Protein AF-A0A9D7FHM0-F1 (afdb_monomer_lite)

Structure (mmCIF, N/CA/C/O backbone):
data_AF-A0A9D7FHM0-F1
#
_entry.id   AF-A0A9D7FHM0-F1
#
loop_
_atom_site.group_PDB
_atom_site.id
_atom_site.type_symbol
_atom_site.label_atom_id
_atom_site.label_alt_id
_atom_site.label_comp_id
_atom_site.label_asym_id
_atom_site.label_entity_id
_atom_site.label_seq_id
_atom_site.pdbx_PDB_ins_code
_atom_site.Cartn_x
_atom_site.Cartn_y
_atom_site.Cartn_z
_atom_site.occupancy
_atom_site.B_iso_or_equiv
_atom_site.auth_seq_id
_atom_site.auth_comp_id
_atom_site.auth_asym_id
_atom_site.auth_atom_id
_atom_site.pdbx_PDB_model_num
ATOM 1 N N . MET A 1 1 ? -2.083 -6.792 0.347 1.00 65.25 1 MET A N 1
ATOM 2 C CA . MET A 1 1 ? -1.169 -7.543 -0.541 1.00 65.25 1 MET A CA 1
ATOM 3 C C . MET A 1 1 ? -0.751 -6.610 -1.656 1.00 65.25 1 MET A C 1
ATOM 5 O O . MET A 1 1 ? -1.614 -5.945 -2.206 1.00 65.25 1 MET A O 1
ATOM 9 N N . LYS A 1 2 ? 0.540 -6.537 -1.978 1.00 74.56 2 LYS A N 1
ATOM 10 C CA . LYS A 1 2 ? 1.058 -5.592 -2.969 1.00 74.56 2 LYS A CA 1
ATOM 11 C C . LYS A 1 2 ? 1.763 -6.352 -4.084 1.00 74.56 2 LYS A C 1
ATOM 13 O O . LYS A 1 2 ? 2.719 -7.075 -3.822 1.00 74.56 2 LYS A O 1
ATOM 18 N N . PHE A 1 3 ? 1.292 -6.173 -5.308 1.00 82.31 3 PHE A N 1
ATOM 19 C CA . PHE A 1 3 ? 1.866 -6.736 -6.520 1.00 82.31 3 PHE A CA 1
ATOM 20 C C . PHE A 1 3 ? 2.527 -5.615 -7.312 1.00 82.31 3 PHE A C 1
ATOM 22 O O . PHE A 1 3 ? 1.893 -4.617 -7.638 1.00 82.31 3 PHE A O 1
ATOM 29 N N . GLY A 1 4 ? 3.819 -5.752 -7.592 1.00 84.56 4 GLY A N 1
ATOM 30 C CA . GLY A 1 4 ? 4.581 -4.785 -8.376 1.00 84.56 4 GLY A CA 1
ATOM 31 C C . GLY A 1 4 ? 5.183 -5.455 -9.601 1.00 84.56 4 GLY A C 1
ATOM 32 O O . GLY A 1 4 ? 5.782 -6.520 -9.482 1.00 84.56 4 GLY A O 1
ATOM 33 N N . PHE A 1 5 ? 5.046 -4.829 -10.765 1.00 85.56 5 PHE A N 1
ATOM 34 C CA . PHE A 1 5 ? 5.662 -5.256 -12.011 1.00 85.56 5 PHE A CA 1
ATOM 35 C C . PHE A 1 5 ? 6.460 -4.102 -12.614 1.00 85.56 5 PHE A C 1
ATOM 37 O O . PHE A 1 5 ? 5.923 -3.024 -12.862 1.00 85.56 5 PHE A O 1
ATOM 44 N N . LYS A 1 6 ? 7.757 -4.320 -12.840 1.00 87.06 6 LYS A N 1
ATOM 45 C CA . LYS A 1 6 ? 8.676 -3.309 -13.367 1.00 87.06 6 LYS A CA 1
ATOM 46 C C . LYS A 1 6 ? 9.325 -3.807 -14.652 1.00 87.06 6 LYS A C 1
ATOM 48 O O . LYS A 1 6 ? 9.994 -4.836 -14.657 1.00 87.06 6 LYS A O 1
ATOM 53 N N . LEU A 1 7 ? 9.151 -3.042 -15.723 1.00 87.62 7 LEU A N 1
ATOM 54 C CA . LEU A 1 7 ? 9.768 -3.244 -17.029 1.00 87.62 7 LEU A CA 1
ATOM 55 C C . LEU A 1 7 ? 10.821 -2.161 -17.254 1.00 87.62 7 LEU A C 1
ATOM 57 O O . LEU A 1 7 ? 10.488 -0.998 -17.468 1.00 87.62 7 LEU A O 1
ATOM 61 N N . ASN A 1 8 ? 12.093 -2.553 -17.235 1.00 83.50 8 ASN A N 1
ATOM 62 C CA . ASN A 1 8 ? 13.207 -1.661 -17.552 1.00 83.50 8 ASN A CA 1
ATOM 63 C C . ASN A 1 8 ? 13.561 -1.794 -19.039 1.00 83.50 8 ASN A C 1
ATOM 65 O O . ASN A 1 8 ? 14.220 -2.752 -19.444 1.00 83.50 8 ASN A O 1
ATOM 69 N N . GLY A 1 9 ? 13.116 -0.846 -19.861 1.00 83.06 9 GLY A N 1
ATOM 70 C CA . GLY A 1 9 ? 13.550 -0.710 -21.248 1.00 83.06 9 GLY A CA 1
ATOM 71 C C . GLY A 1 9 ? 14.780 0.191 -21.367 1.00 83.06 9 GLY A C 1
ATOM 72 O O . GLY A 1 9 ? 15.019 1.054 -20.529 1.00 83.06 9 GLY A O 1
ATOM 73 N N . LYS A 1 10 ? 15.547 0.048 -22.457 1.00 81.75 10 LYS A N 1
ATOM 74 C CA . LYS 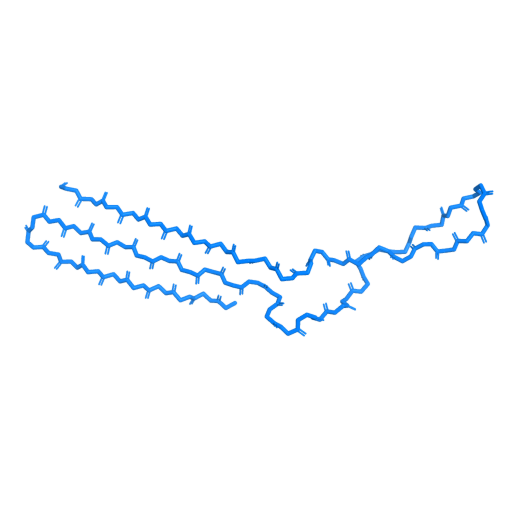A 1 10 ? 16.768 0.846 -22.718 1.00 81.75 10 LYS A CA 1
ATOM 75 C C . LYS A 1 10 ? 16.555 2.370 -22.736 1.00 81.75 10 LYS A C 1
ATOM 77 O O . LYS A 1 10 ? 17.527 3.103 -22.608 1.00 81.75 10 LYS A O 1
ATOM 82 N N . LYS A 1 11 ? 15.325 2.830 -22.969 1.00 83.25 11 LYS A N 1
ATOM 83 C CA . LY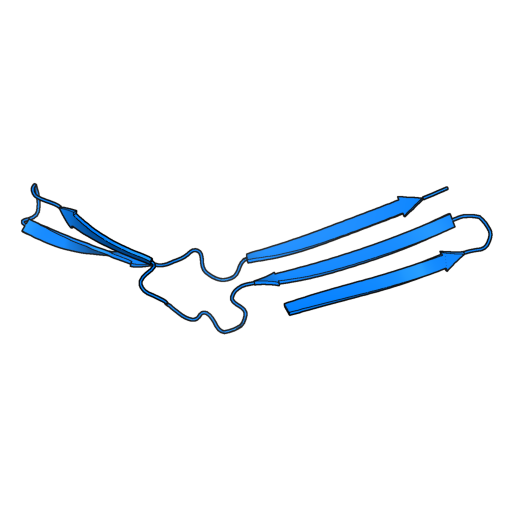S A 1 11 ? 14.955 4.255 -23.063 1.00 83.25 11 LYS A CA 1
ATOM 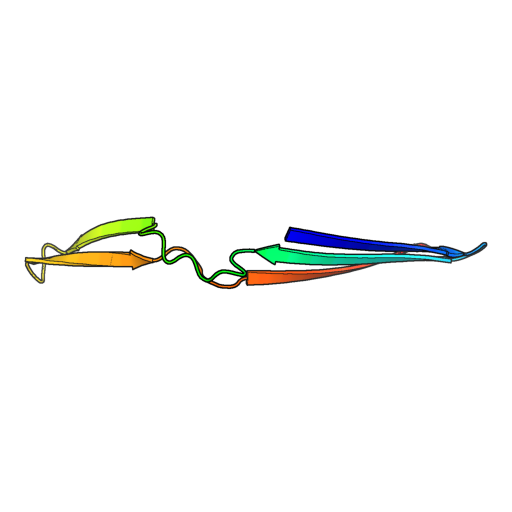84 C C . LYS A 1 11 ? 13.731 4.630 -22.231 1.00 83.25 11 LYS A C 1
ATOM 86 O O . LYS A 1 11 ? 13.397 5.795 -22.157 1.00 83.25 11 LYS A O 1
ATOM 91 N N . VAL A 1 12 ? 13.004 3.646 -21.706 1.00 85.44 12 VAL A N 1
ATOM 92 C CA . VAL A 1 12 ? 11.751 3.874 -20.985 1.00 85.44 12 VAL A CA 1
ATOM 93 C C . VAL A 1 12 ? 11.632 2.803 -19.921 1.00 85.44 12 VAL A C 1
ATOM 95 O O . VAL A 1 12 ? 11.742 1.616 -20.227 1.00 85.44 12 VAL A O 1
ATOM 98 N N . THR A 1 13 ? 11.382 3.217 -18.688 1.00 89.50 13 THR A N 1
ATOM 99 C CA . THR A 1 13 ? 11.065 2.313 -17.584 1.00 89.50 13 THR A CA 1
ATOM 100 C C . THR A 1 13 ? 9.601 2.464 -17.217 1.00 89.50 13 THR A C 1
ATOM 102 O O . THR A 1 13 ? 9.126 3.574 -16.999 1.00 89.50 13 THR A O 1
ATOM 105 N N . GLN A 1 14 ? 8.883 1.349 -17.150 1.00 90.62 14 GLN A N 1
ATOM 106 C CA . GLN A 1 14 ? 7.478 1.308 -16.764 1.00 90.62 14 GLN A CA 1
ATOM 107 C C . GLN A 1 14 ? 7.329 0.512 -15.474 1.00 90.62 14 GLN A C 1
ATOM 109 O O . GLN A 1 14 ? 7.862 -0.589 -15.340 1.00 90.62 14 GLN A O 1
ATOM 114 N N . GLU A 1 15 ? 6.587 1.061 -14.528 1.00 91.38 15 GLU A N 1
ATOM 115 C CA . GLU A 1 15 ? 6.318 0.462 -13.231 1.00 91.38 15 GLU A CA 1
ATOM 116 C C . GLU A 1 15 ? 4.811 0.428 -12.998 1.00 91.38 15 GLU A C 1
ATOM 118 O O . GLU A 1 15 ? 4.126 1.449 -13.022 1.00 91.38 15 GLU A O 1
ATOM 123 N N . TRP A 1 16 ? 4.309 -0.769 -12.742 1.00 90.88 16 TRP A N 1
ATOM 124 C CA . TRP A 1 16 ? 2.932 -1.056 -12.388 1.00 90.88 16 TRP A CA 1
ATOM 125 C C . TRP A 1 16 ? 2.928 -1.524 -10.944 1.00 90.88 16 TRP A C 1
ATOM 127 O O . TRP A 1 16 ? 3.650 -2.449 -10.583 1.00 90.88 16 TRP A O 1
ATOM 137 N N . THR A 1 17 ? 2.144 -0.887 -10.093 1.00 89.50 17 THR A N 1
ATOM 138 C CA . THR A 1 17 ? 1.971 -1.308 -8.705 1.00 89.50 17 THR A CA 1
ATOM 139 C C . THR A 1 17 ? 0.491 -1.411 -8.413 1.00 89.50 17 THR A C 1
ATOM 141 O O . THR A 1 17 ? -0.251 -0.451 -8.579 1.00 89.50 17 THR A O 1
ATOM 144 N N . LEU A 1 18 ? 0.072 -2.581 -7.967 1.00 86.94 18 LEU A N 1
ATOM 145 C CA . LEU A 1 18 ? -1.283 -2.902 -7.580 1.00 86.94 18 LEU A CA 1
ATOM 146 C C . LEU A 1 18 ? -1.256 -3.295 -6.105 1.00 86.94 18 LEU A C 1
ATOM 148 O O . LEU A 1 18 ? -0.762 -4.358 -5.733 1.00 86.94 18 LEU A O 1
ATOM 152 N N . ASP A 1 19 ? -1.734 -2.400 -5.255 1.00 83.69 19 ASP A N 1
ATOM 153 C CA . ASP A 1 19 ? -1.893 -2.642 -3.830 1.00 83.69 19 ASP A CA 1
ATOM 154 C C . ASP A 1 19 ? -3.356 -2.970 -3.561 1.00 83.69 19 ASP A C 1
ATOM 156 O O . ASP A 1 19 ? -4.245 -2.189 -3.883 1.00 83.69 19 ASP A O 1
ATOM 160 N N . ILE A 1 20 ? -3.621 -4.152 -3.023 1.00 78.88 20 ILE A N 1
ATOM 161 C CA . ILE A 1 20 ? -4.965 -4.556 -2.644 1.00 78.88 20 ILE A CA 1
ATOM 162 C C . ILE A 1 20 ? -5.004 -4.718 -1.132 1.00 78.88 20 ILE A C 1
ATOM 164 O O . ILE A 1 20 ? -4.366 -5.619 -0.568 1.00 78.88 20 ILE A O 1
ATOM 168 N N . GLN A 1 21 ? -5.797 -3.879 -0.478 1.00 73.88 21 GLN A N 1
ATOM 169 C CA . GLN A 1 21 ? -6.052 -3.963 0.954 1.00 73.88 21 GLN A CA 1
ATOM 170 C C . GLN A 1 21 ? -7.434 -4.567 1.210 1.00 73.88 21 GLN A C 1
ATOM 172 O O . GLN A 1 21 ? -8.349 -4.419 0.400 1.00 73.88 21 GLN A O 1
ATOM 177 N N . ASN A 1 22 ? -7.563 -5.290 2.327 1.00 65.81 22 ASN A N 1
ATOM 178 C CA . ASN A 1 22 ? -8.809 -5.938 2.756 1.00 65.81 22 ASN A CA 1
ATOM 179 C C . ASN A 1 22 ? -9.404 -6.945 1.743 1.00 65.81 22 ASN A C 1
ATOM 181 O O . ASN A 1 22 ? -10.618 -7.026 1.592 1.00 65.81 22 ASN A O 1
ATOM 185 N N . ILE A 1 23 ? -8.563 -7.754 1.071 1.00 63.91 23 ILE A N 1
ATOM 186 C 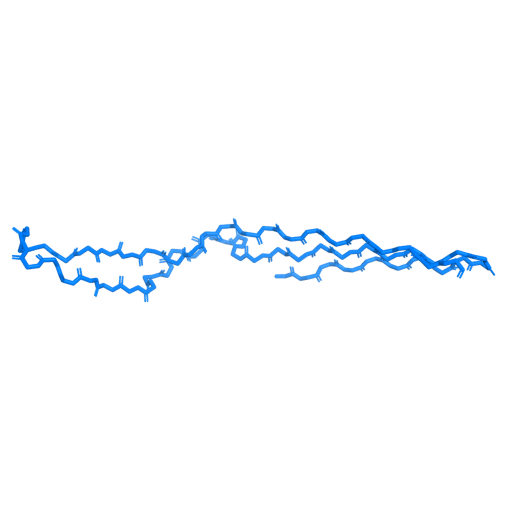CA . ILE A 1 23 ? -8.996 -8.820 0.128 1.00 63.91 23 ILE A CA 1
ATOM 187 C C . ILE A 1 23 ? -10.025 -9.774 0.748 1.00 63.91 23 ILE A C 1
ATOM 189 O O . ILE A 1 23 ? -10.940 -10.220 0.067 1.00 63.91 23 ILE A O 1
ATOM 193 N N . LEU A 1 24 ? -9.851 -10.110 2.025 1.00 58.22 24 LEU A N 1
ATOM 194 C CA . LEU A 1 24 ? -10.690 -11.078 2.733 1.00 58.22 24 LEU A CA 1
ATOM 195 C C . LEU A 1 24 ? -11.941 -10.454 3.363 1.00 58.22 24 LEU A C 1
ATOM 197 O O . LEU A 1 24 ? -12.616 -11.148 4.116 1.00 58.22 24 LEU A O 1
ATOM 201 N N . ASP A 1 25 ? -12.221 -9.170 3.091 1.00 58.22 25 ASP A N 1
ATOM 202 C CA . ASP A 1 25 ? -13.327 -8.415 3.694 1.00 58.22 25 ASP A CA 1
ATOM 203 C C . ASP A 1 25 ? -13.443 -8.710 5.197 1.00 58.22 25 ASP A C 1
ATOM 205 O O . ASP A 1 25 ? -14.504 -9.053 5.722 1.00 58.22 25 ASP A O 1
ATOM 209 N N . SER A 1 26 ? -12.299 -8.684 5.898 1.00 59.50 26 SER A N 1
ATOM 210 C CA . SER A 1 26 ? -12.294 -8.906 7.336 1.00 59.50 26 SER A CA 1
ATOM 211 C C . SER A 1 26 ? -13.012 -7.716 7.950 1.00 59.50 26 SER A C 1
ATOM 213 O O . SER A 1 26 ? -12.418 -6.648 8.111 1.00 59.50 26 SER A O 1
ATOM 215 N N . LYS A 1 27 ? -14.302 -7.888 8.243 1.00 56.00 27 LYS A N 1
ATOM 216 C CA . LYS A 1 27 ? -15.140 -6.927 8.957 1.00 56.00 27 LYS A CA 1
ATOM 217 C C . LYS A 1 27 ? -14.638 -6.794 10.391 1.00 56.00 27 LYS A C 1
ATOM 219 O O . LYS A 1 27 ? -15.267 -7.267 11.332 1.00 56.00 27 LYS A O 1
ATOM 224 N N . ASN A 1 28 ? -13.473 -6.183 10.555 1.00 58.34 28 ASN A N 1
ATOM 225 C CA . ASN A 1 28 ? -12.997 -5.756 11.850 1.00 58.34 28 ASN A CA 1
ATOM 226 C C . ASN A 1 28 ? -13.821 -4.536 12.247 1.00 58.34 28 ASN A C 1
ATOM 228 O O . ASN A 1 28 ? -13.977 -3.580 11.480 1.00 58.34 28 ASN A O 1
ATOM 232 N N . VAL A 1 29 ? -14.401 -4.616 13.440 1.00 58.81 29 VAL A N 1
ATOM 233 C CA . VAL A 1 29 ? -15.077 -3.490 14.072 1.00 58.81 29 VAL A CA 1
ATOM 234 C C . VAL A 1 29 ? -14.021 -2.413 14.282 1.00 58.81 29 VAL A C 1
ATOM 236 O O . VAL A 1 29 ? -13.109 -2.595 15.084 1.00 58.81 29 VAL A O 1
ATOM 239 N N . PHE A 1 30 ? -14.107 -1.330 13.513 1.00 64.12 30 PHE A N 1
ATOM 240 C CA . PHE A 1 30 ? -13.143 -0.237 13.580 1.00 64.12 30 PHE A CA 1
ATOM 241 C C . PHE A 1 30 ? -13.378 0.583 14.838 1.00 64.12 30 PHE A C 1
ATOM 243 O O . PHE A 1 30 ? -12.443 0.875 15.579 1.00 64.12 30 PHE A O 1
ATOM 250 N N . GLN A 1 31 ? -14.646 0.900 15.103 1.00 63.44 31 GLN A N 1
ATOM 251 C CA . GLN A 1 31 ? -15.048 1.650 16.278 1.00 63.44 31 GLN A CA 1
ATOM 252 C C . GLN A 1 31 ? -16.508 1.357 16.619 1.00 63.44 31 GLN A C 1
ATOM 254 O O . GLN A 1 31 ? -17.346 1.171 15.741 1.00 63.44 31 GLN A O 1
ATOM 259 N N . GLN A 1 32 ? -16.827 1.325 17.908 1.00 73.50 32 GLN A N 1
ATOM 260 C CA . GLN A 1 32 ? -18.209 1.333 18.379 1.00 73.50 32 GLN A CA 1
ATOM 261 C C . GLN A 1 32 ? -18.495 2.724 18.928 1.00 73.50 32 GLN A C 1
ATOM 263 O O . GLN A 1 32 ? -17.875 3.146 19.904 1.00 73.50 32 GLN A O 1
ATOM 268 N N . VAL A 1 33 ? -19.396 3.452 18.277 1.00 75.81 33 VAL A N 1
ATOM 269 C CA . VAL A 1 33 ? -19.780 4.803 18.679 1.00 75.81 33 VAL A CA 1
ATOM 270 C C . VAL A 1 33 ? -21.127 4.727 19.376 1.00 75.81 33 VAL A C 1
ATOM 272 O O . VAL A 1 33 ? -22.124 4.281 18.807 1.00 75.81 33 VAL A O 1
ATOM 275 N N . TYR A 1 34 ? -21.159 5.160 20.633 1.00 77.94 34 TYR A N 1
ATOM 276 C CA . TYR A 1 34 ? -22.412 5.308 21.356 1.00 77.94 34 TYR A CA 1
ATOM 277 C C . TYR A 1 34 ? -23.146 6.543 20.837 1.00 77.94 34 TYR A C 1
ATOM 279 O O . TYR A 1 34 ? -22.623 7.656 20.903 1.00 77.94 34 TYR A O 1
ATOM 287 N N . ASN A 1 35 ? -24.360 6.349 20.323 1.00 73.69 35 ASN A N 1
ATOM 288 C CA . ASN A 1 35 ? -25.215 7.438 19.884 1.00 73.69 35 ASN A CA 1
ATOM 289 C C . ASN A 1 35 ? -26.202 7.790 21.015 1.00 73.69 35 ASN A C 1
ATOM 291 O O . ASN A 1 35 ? -27.191 7.072 21.204 1.00 73.69 35 ASN A O 1
ATOM 295 N N . PRO A 1 36 ? -25.979 8.890 21.761 1.00 75.00 36 PRO A N 1
ATOM 296 C CA . PRO A 1 36 ? -26.818 9.253 22.903 1.00 75.00 36 PRO A CA 1
ATOM 297 C C . PRO A 1 36 ? -28.255 9.625 22.506 1.00 75.00 36 PRO A C 1
ATOM 299 O O . PRO A 1 36 ? -29.150 9.547 23.342 1.00 75.00 36 PRO A O 1
ATOM 302 N N . THR A 1 37 ? -28.502 9.978 21.241 1.00 80.12 37 THR A N 1
ATOM 303 C CA . THR A 1 37 ? -29.832 10.349 20.732 1.00 80.12 37 THR A CA 1
ATOM 304 C C . THR A 1 37 ? -30.719 9.129 20.489 1.00 80.12 37 THR A C 1
ATOM 306 O O . THR A 1 37 ? -31.930 9.196 20.668 1.00 80.12 37 THR A O 1
ATOM 309 N N . THR A 1 38 ? -30.128 8.002 20.088 1.00 79.00 38 THR A N 1
ATOM 310 C CA . THR A 1 38 ? -30.862 6.755 19.795 1.00 79.00 38 THR A CA 1
ATOM 311 C C . THR A 1 38 ? -30.661 5.678 20.859 1.00 79.00 38 THR A C 1
ATOM 313 O O . THR A 1 38 ? -31.227 4.597 20.729 1.00 79.00 38 THR A O 1
ATOM 316 N N . GLN A 1 39 ? -29.856 5.961 21.894 1.00 77.25 39 GLN A N 1
ATOM 317 C CA . GLN A 1 39 ? -29.441 5.008 22.935 1.00 77.25 39 GLN A CA 1
ATOM 318 C C . GLN A 1 39 ? -28.895 3.694 22.349 1.00 77.25 39 GLN A C 1
ATOM 320 O O . GLN A 1 39 ? -29.025 2.626 22.942 1.00 77.25 39 GLN A O 1
ATOM 325 N N . SER A 1 40 ? -28.293 3.770 21.160 1.00 75.06 40 SER A N 1
ATOM 326 C CA . SER A 1 40 ? -27.813 2.609 20.417 1.00 75.06 40 SER A CA 1
ATOM 327 C C . SER A 1 40 ? -26.305 2.682 20.219 1.00 75.06 40 SER A C 1
ATOM 329 O O . SER A 1 40 ? -25.721 3.758 20.065 1.00 75.06 40 SER A O 1
ATOM 331 N N . ILE A 1 41 ? -25.669 1.514 20.242 1.00 76.06 41 ILE A N 1
ATOM 332 C CA . ILE A 1 41 ? -24.257 1.367 19.906 1.00 76.06 41 ILE A CA 1
ATOM 333 C C . ILE A 1 41 ? -24.187 1.148 18.397 1.00 76.06 41 ILE A C 1
ATOM 335 O O . ILE A 1 41 ? -24.590 0.096 17.898 1.00 76.06 41 ILE A O 1
ATOM 339 N N . GLN A 1 42 ? -23.702 2.147 17.662 1.00 69.88 42 GLN A N 1
ATOM 340 C CA . GLN A 1 42 ? -23.455 2.009 16.232 1.00 69.88 42 GLN A CA 1
ATOM 341 C C . GLN A 1 42 ? -22.058 1.427 16.028 1.00 69.88 42 GLN A C 1
ATOM 343 O O . GLN A 1 42 ? -21.064 1.952 16.525 1.00 69.88 42 GLN A O 1
ATOM 348 N N . THR A 1 43 ? -21.997 0.298 15.327 1.00 70.19 43 THR A N 1
ATOM 349 C CA . THR A 1 43 ? -20.738 -0.360 14.975 1.00 70.19 43 THR A CA 1
ATOM 350 C C . THR A 1 43 ? -20.274 0.194 13.635 1.00 70.19 43 THR A C 1
ATOM 352 O O . THR A 1 43 ? -20.874 -0.101 12.603 1.00 70.19 43 THR A O 1
ATOM 355 N N . GLU A 1 44 ? -19.223 1.007 13.648 1.00 67.81 44 GLU A N 1
ATOM 356 C CA . GLU A 1 44 ? -18.558 1.468 12.436 1.00 67.81 44 GLU A CA 1
ATOM 357 C C . GLU A 1 44 ? -17.536 0.416 12.002 1.00 67.81 44 GLU A C 1
ATOM 359 O O . GLU A 1 44 ? -16.644 0.006 12.755 1.00 67.81 44 GLU A O 1
ATOM 364 N N . TYR A 1 45 ? -17.693 -0.058 10.771 1.00 65.81 45 TYR A N 1
ATOM 365 C CA . TYR A 1 45 ? -16.795 -1.034 10.171 1.00 65.81 45 TYR A CA 1
ATOM 366 C C . TYR A 1 45 ? -15.625 -0.322 9.501 1.00 65.81 45 TYR A C 1
ATOM 368 O O . TYR A 1 45 ? -15.787 0.754 8.921 1.00 65.81 45 TYR A O 1
ATOM 376 N N . GLN A 1 46 ? -14.442 -0.932 9.566 1.00 61.06 46 GLN A N 1
ATOM 377 C CA . GLN A 1 46 ? -13.277 -0.415 8.855 1.00 61.06 46 GLN A CA 1
ATOM 378 C C . GLN A 1 46 ? -13.568 -0.426 7.351 1.00 61.06 46 GLN A C 1
ATOM 380 O O . GLN A 1 46 ? -14.256 -1.329 6.868 1.00 61.06 46 GLN A O 1
ATOM 385 N N . LEU A 1 47 ? -13.057 0.579 6.627 1.00 61.75 47 LEU A N 1
ATOM 386 C CA . LEU A 1 47 ? -13.092 0.640 5.162 1.00 61.75 47 LEU A CA 1
ATOM 387 C C . LEU A 1 47 ? -12.801 -0.751 4.588 1.00 61.75 47 LEU A C 1
ATOM 389 O O . LEU A 1 47 ? -11.768 -1.335 4.910 1.00 61.75 47 LEU A O 1
ATOM 393 N N . GLY A 1 48 ? -13.741 -1.275 3.798 1.00 67.12 48 GLY A N 1
ATOM 394 C CA . GLY A 1 48 ? -13.672 -2.622 3.237 1.00 67.12 48 GLY A CA 1
ATOM 395 C C . GLY A 1 48 ? -12.594 -2.746 2.159 1.00 67.12 48 GLY A C 1
ATOM 396 O O . GLY A 1 48 ? -11.498 -2.193 2.263 1.00 67.12 48 GLY A O 1
ATOM 397 N N . PHE A 1 49 ? -12.895 -3.485 1.098 1.00 73.19 49 PHE A N 1
ATOM 398 C CA . PHE A 1 49 ? -11.986 -3.674 -0.030 1.00 73.19 49 PHE A CA 1
ATOM 399 C C . PHE A 1 49 ? -11.532 -2.339 -0.650 1.00 73.19 49 PHE A C 1
ATOM 401 O O . PHE A 1 49 ? -12.345 -1.589 -1.193 1.00 73.19 49 PHE A O 1
ATOM 408 N N . PHE A 1 50 ? -10.227 -2.059 -0.599 1.00 77.12 50 PHE A N 1
ATOM 409 C CA . PHE A 1 50 ? -9.641 -0.836 -1.151 1.00 77.12 50 PHE A CA 1
ATOM 410 C C . PHE A 1 50 ? -8.458 -1.175 -2.072 1.00 77.12 50 PHE A C 1
ATOM 412 O O . PHE A 1 50 ? -7.336 -1.381 -1.593 1.00 77.12 50 PHE A O 1
ATOM 419 N N . PRO A 1 51 ? -8.686 -1.283 -3.394 1.00 79.38 51 PRO A N 1
ATOM 420 C CA . PRO A 1 51 ? -7.621 -1.486 -4.363 1.00 79.38 51 PRO A CA 1
ATOM 421 C C . PRO A 1 51 ? -7.030 -0.140 -4.801 1.00 79.38 51 PRO A C 1
ATOM 423 O O . PRO A 1 51 ? -7.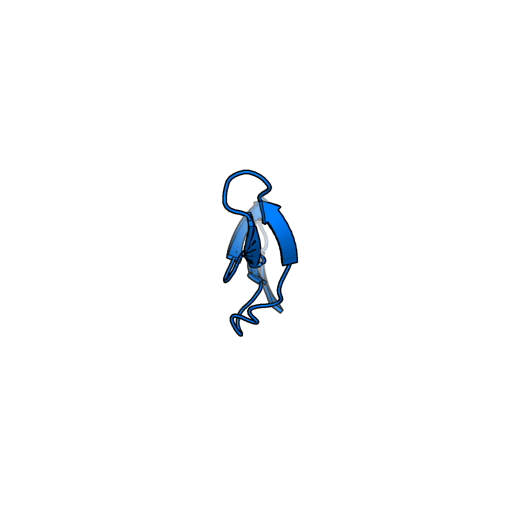744 0.775 -5.208 1.00 79.38 51 PRO A O 1
ATOM 426 N N . MET A 1 52 ? -5.707 -0.039 -4.785 1.00 83.75 52 MET A N 1
ATOM 427 C CA . MET A 1 52 ? -4.958 1.098 -5.297 1.00 83.75 52 MET A CA 1
ATOM 428 C C . MET A 1 52 ? -4.058 0.646 -6.443 1.00 83.75 52 MET A C 1
ATOM 430 O O . MET A 1 52 ? -3.195 -0.216 -6.279 1.00 83.75 52 MET A O 1
ATOM 434 N N . VAL A 1 53 ? -4.230 1.264 -7.610 1.00 87.19 53 VAL A N 1
ATOM 435 C CA . VAL A 1 53 ? -3.398 1.000 -8.787 1.00 87.19 53 VAL A CA 1
ATOM 436 C C . VAL A 1 53 ? -2.569 2.236 -9.092 1.00 87.19 53 VAL A C 1
ATOM 438 O O . VAL A 1 53 ? -3.097 3.330 -9.258 1.00 87.19 53 VAL A O 1
ATOM 441 N N . THR A 1 54 ? -1.255 2.060 -9.150 1.00 88.56 54 THR A N 1
ATOM 442 C CA . THR A 1 54 ? -0.289 3.098 -9.500 1.00 88.56 54 THR A CA 1
ATOM 443 C C . THR A 1 54 ? 0.457 2.681 -10.757 1.00 88.56 54 THR A C 1
ATOM 445 O O . THR A 1 54 ? 1.028 1.592 -10.811 1.00 88.56 54 THR A O 1
ATOM 448 N N . TYR A 1 55 ? 0.485 3.568 -11.747 1.00 89.62 55 TYR A N 1
ATOM 449 C CA . TYR A 1 55 ? 1.292 3.417 -12.952 1.00 89.62 55 TYR A CA 1
ATOM 450 C C . TYR A 1 55 ? 2.298 4.562 -13.044 1.00 89.62 55 TYR A C 1
ATOM 452 O O . TYR A 1 55 ? 1.936 5.730 -12.902 1.00 89.62 55 TYR A O 1
ATOM 460 N N . ARG A 1 56 ? 3.570 4.228 -13.263 1.00 88.94 56 ARG A N 1
ATOM 461 C CA . ARG A 1 56 ? 4.660 5.191 -13.413 1.00 88.94 56 ARG A CA 1
ATOM 462 C C . ARG A 1 56 ? 5.459 4.864 -14.664 1.00 88.94 56 ARG A C 1
ATOM 464 O O . ARG A 1 56 ? 5.858 3.724 -14.873 1.00 88.94 56 ARG A O 1
ATOM 471 N N . ILE A 1 57 ? 5.729 5.889 -15.460 1.00 89.44 57 ILE A N 1
ATOM 472 C CA . ILE A 1 57 ? 6.591 5.816 -16.635 1.00 89.44 57 ILE A CA 1
ATOM 473 C C . ILE A 1 57 ? 7.732 6.821 -16.473 1.00 89.44 57 ILE A C 1
ATOM 475 O O . ILE A 1 57 ? 7.499 7.975 -16.119 1.00 89.44 57 ILE A O 1
ATOM 479 N N . LEU A 1 58 ? 8.961 6.359 -16.675 1.00 84.69 58 LEU A N 1
ATOM 480 C CA . LEU A 1 58 ? 10.170 7.176 -16.698 1.00 84.69 58 LEU A CA 1
ATOM 4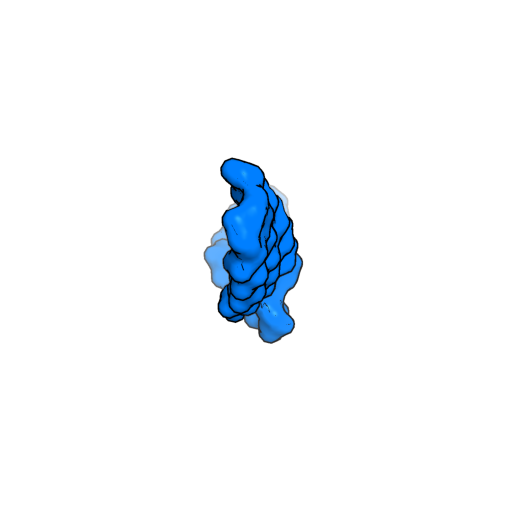81 C C . LEU A 1 58 ? 10.774 7.112 -18.102 1.00 84.69 58 LEU A C 1
ATOM 483 O O . LEU A 1 58 ? 10.844 6.024 -18.680 1.00 84.69 58 LEU A O 1
ATOM 487 N N . PHE A 1 59 ? 11.197 8.263 -18.619 1.00 85.38 59 PHE A N 1
ATOM 488 C CA . PHE A 1 59 ? 11.824 8.446 -19.931 1.00 85.38 59 PHE A CA 1
ATOM 489 C C . PHE A 1 59 ? 13.291 8.844 -19.765 1.00 85.38 59 PHE A C 1
ATOM 491 O O . PHE A 1 59 ? 13.589 9.514 -18.749 1.00 85.38 59 PHE A O 1
#

Foldseek 3Di:
DKDKDWDDDPQKIKIKIKDKPQPVQPFDQPDFDQDPVVRDTDGDTDDHIDIDIDIDMDD

Radius of gyration: 19.77 Å; chains: 1; bounding box: 48×21×46 Å

pLDDT: mean 76.61, std 10.4, range [56.0, 91.38]

Secondary structure (DSSP, 8-state):
-EEEEEEE-SS-EEEEEEEEE-TT----EEEEEEETTTTEEEEEEP---EEEEEEEEE-

Sequence (59 aa):
MKFGFKLNGKKVTQEWTLDIQNILDSKNVFQQVYNPTTQSIQTEYQLGFFPMVTYRILF